Protein AF-A0A958G6R5-F1 (afdb_monomer)

pLDDT: mean 77.75, std 9.15, range [49.34, 91.44]

Nearest PDB structures (foldseek):
  8oo0-assembly1_Lh  TM=3.114E-01  e=3.379E+00  Thermochaetoides thermophila
  6j20-assembly1_A  TM=4.424E-01  e=9.903E+00  Homo sapiens

Structure (mmCIF, N/CA/C/O backbone):
data_AF-A0A958G6R5-F1
#
_entry.id   AF-A0A958G6R5-F1
#
loop_
_atom_site.group_PDB
_atom_site.id
_atom_site.type_symbol
_atom_site.label_atom_id
_atom_site.label_alt_id
_atom_site.label_comp_id
_atom_site.label_asym_id
_atom_site.label_entity_id
_atom_site.label_seq_id
_atom_site.pdbx_PDB_ins_code
_atom_site.Cartn_x
_atom_site.Cartn_y
_atom_site.Cartn_z
_atom_site.occupancy
_atom_site.B_iso_or_equiv
_atom_site.auth_seq_id
_atom_site.auth_comp_id
_atom_site.auth_asym_id
_atom_site.auth_atom_id
_atom_site.pdbx_PDB_model_num
ATOM 1 N N . MET A 1 1 ? -23.694 -2.164 2.168 1.00 57.47 1 MET A N 1
ATOM 2 C CA . MET A 1 1 ? -23.096 -1.147 1.272 1.00 57.47 1 MET A CA 1
ATOM 3 C C . MET A 1 1 ? -21.677 -0.896 1.756 1.00 57.47 1 MET A C 1
ATOM 5 O O . MET A 1 1 ? -21.525 -0.585 2.928 1.00 57.47 1 MET A O 1
ATOM 9 N N . ILE A 1 2 ? -20.658 -1.134 0.928 1.00 56.56 2 ILE A N 1
ATOM 10 C CA . ILE A 1 2 ? -19.246 -0.923 1.301 1.00 56.56 2 ILE A CA 1
ATOM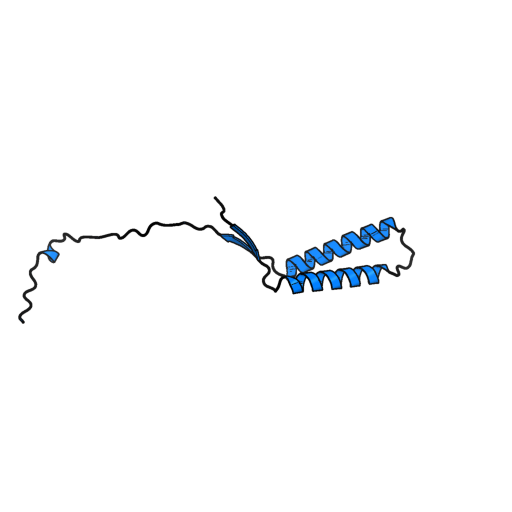 11 C C . ILE A 1 2 ? -19.061 0.573 1.587 1.00 56.56 2 ILE A C 1
ATOM 13 O O . ILE A 1 2 ? -19.384 1.386 0.727 1.00 56.56 2 ILE A O 1
ATOM 17 N N . GLN A 1 3 ? -18.626 0.929 2.798 1.00 66.94 3 GLN A N 1
ATOM 18 C CA . GLN A 1 3 ? -18.546 2.333 3.224 1.00 66.94 3 GLN A CA 1
ATOM 19 C C . GLN A 1 3 ? -17.176 2.956 2.947 1.00 66.94 3 GLN A C 1
ATOM 21 O O . GLN A 1 3 ? -17.117 4.144 2.654 1.00 66.94 3 GLN A O 1
ATOM 26 N N . GLU A 1 4 ? -16.089 2.176 2.973 1.00 70.56 4 GLU A N 1
ATOM 27 C CA . GLU A 1 4 ? -14.742 2.685 2.692 1.00 70.56 4 GLU A CA 1
ATOM 28 C C . GLU A 1 4 ? -13.888 1.655 1.940 1.00 70.56 4 GLU A C 1
ATOM 30 O O . GLU A 1 4 ? -13.830 0.479 2.314 1.00 70.56 4 GLU A O 1
ATOM 35 N N . ILE A 1 5 ? -13.210 2.120 0.885 1.00 69.94 5 ILE A N 1
ATOM 36 C CA . ILE A 1 5 ? -12.146 1.398 0.182 1.00 69.94 5 ILE A CA 1
ATOM 37 C C . ILE A 1 5 ? -10.856 2.165 0.457 1.00 69.94 5 ILE A C 1
ATOM 39 O O . ILE A 1 5 ? -10.640 3.246 -0.088 1.00 69.94 5 ILE A O 1
ATOM 43 N N . LEU A 1 6 ? -10.008 1.618 1.326 1.00 74.00 6 LEU A N 1
ATOM 44 C CA . LEU A 1 6 ? -8.724 2.218 1.674 1.00 74.00 6 LEU A CA 1
ATOM 45 C C . LEU A 1 6 ? -7.598 1.323 1.172 1.00 74.00 6 LEU A C 1
ATOM 47 O O . LEU A 1 6 ? -7.464 0.169 1.586 1.00 74.00 6 LEU A O 1
ATOM 51 N N . LEU A 1 7 ? -6.770 1.884 0.294 1.00 65.94 7 LEU A N 1
ATOM 52 C CA . LEU A 1 7 ? -5.542 1.257 -0.171 1.00 65.94 7 LEU A CA 1
ATOM 53 C C . LEU A 1 7 ? -4.406 1.789 0.704 1.00 65.94 7 LEU A 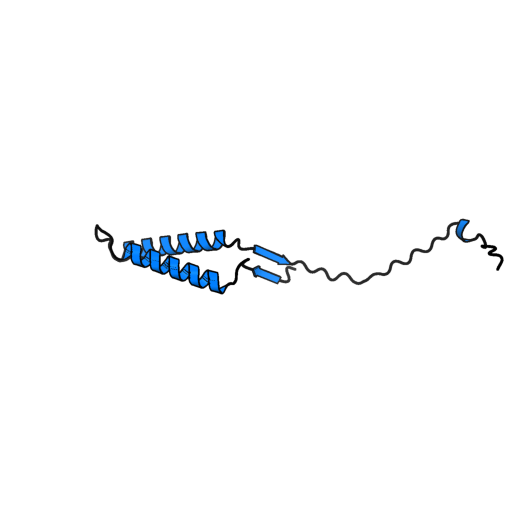C 1
ATOM 55 O O . LEU A 1 7 ? -4.021 2.954 0.594 1.00 65.94 7 LEU A O 1
ATOM 59 N N . LYS A 1 8 ? -3.933 0.965 1.644 1.00 68.88 8 LYS A N 1
ATOM 60 C CA . LYS A 1 8 ? -2.882 1.347 2.595 1.00 68.88 8 LYS A CA 1
ATOM 61 C C . LYS A 1 8 ? -1.625 0.544 2.279 1.00 68.88 8 LYS A C 1
ATOM 63 O O . LYS A 1 8 ? -1.657 -0.682 2.312 1.00 68.88 8 LYS A O 1
ATOM 68 N N . LEU A 1 9 ? -0.532 1.238 1.978 1.00 65.38 9 LEU A N 1
ATOM 69 C CA . LEU A 1 9 ? 0.788 0.621 1.903 1.00 65.38 9 LEU A CA 1
ATOM 70 C C . LEU A 1 9 ? 1.323 0.434 3.326 1.00 65.38 9 LEU A C 1
ATOM 72 O O . LEU A 1 9 ? 1.155 1.313 4.174 1.00 65.38 9 LEU A O 1
ATOM 76 N N . SER A 1 10 ? 1.968 -0.701 3.590 1.00 67.94 10 SER A N 1
ATOM 77 C CA . SER A 1 10 ? 2.577 -0.991 4.897 1.00 67.94 10 SER A CA 1
ATOM 78 C C . SER A 1 10 ? 3.734 -0.037 5.238 1.00 67.94 10 SER A C 1
ATOM 80 O O . SER A 1 10 ? 4.094 0.115 6.402 1.00 67.94 10 SER A O 1
ATOM 82 N N . TRP A 1 11 ? 4.286 0.638 4.227 1.00 68.12 11 TRP A N 1
ATOM 83 C CA . TRP A 1 11 ? 5.400 1.581 4.320 1.00 68.12 11 TRP A CA 1
ATOM 84 C C . TRP A 1 11 ? 4.948 3.025 4.050 1.00 68.12 11 TRP A C 1
ATOM 86 O O . TRP A 1 11 ? 3.932 3.233 3.384 1.00 68.12 11 TRP A O 1
ATOM 96 N N . PRO A 1 12 ? 5.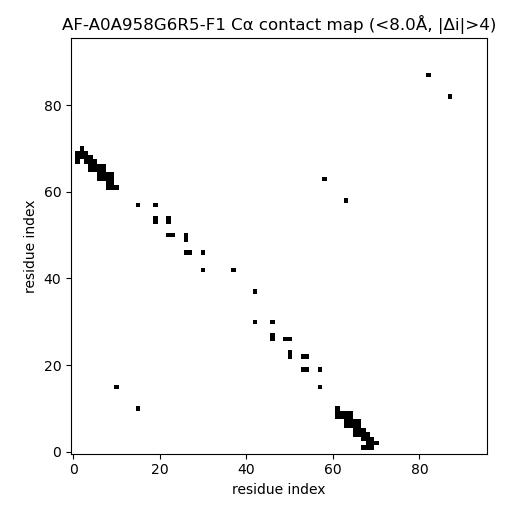708 4.045 4.499 1.00 79.50 12 PRO A N 1
ATOM 97 C CA . PRO A 1 12 ? 5.414 5.437 4.178 1.00 79.50 12 PRO A CA 1
ATOM 98 C C . PRO A 1 12 ? 5.327 5.678 2.665 1.00 79.50 12 PRO A C 1
ATOM 100 O O . PRO A 1 12 ? 6.249 5.359 1.918 1.00 79.50 12 PRO A O 1
ATOM 103 N N . ASN A 1 13 ? 4.239 6.302 2.214 1.00 73.25 13 ASN A N 1
ATOM 104 C CA . ASN A 1 13 ? 3.904 6.452 0.792 1.00 73.25 13 ASN A CA 1
ATOM 105 C C . ASN A 1 13 ? 5.007 7.166 -0.023 1.00 73.25 13 ASN A C 1
ATOM 107 O O . ASN A 1 13 ? 5.157 6.926 -1.217 1.00 73.25 13 ASN A O 1
ATOM 111 N N . TRP A 1 14 ? 5.800 8.032 0.618 1.00 79.56 14 TRP A N 1
ATOM 112 C CA . TRP A 1 14 ? 6.902 8.760 -0.017 1.00 79.56 14 TRP A CA 1
ATOM 113 C C . TRP A 1 14 ? 8.101 7.861 -0.362 1.00 79.56 14 TRP A C 1
ATOM 115 O O . TRP A 1 14 ? 8.763 8.102 -1.370 1.00 79.56 14 TRP A O 1
ATOM 125 N N . LEU A 1 15 ? 8.350 6.800 0.417 1.00 80.19 15 LEU A N 1
ATOM 126 C CA . LEU A 1 15 ? 9.407 5.821 0.129 1.00 80.19 15 LEU A CA 1
ATOM 127 C C . LEU A 1 15 ? 9.113 5.059 -1.164 1.00 80.19 15 LEU A C 1
ATOM 129 O O . LEU A 1 15 ? 10.030 4.818 -1.947 1.00 80.19 15 LEU A O 1
ATOM 133 N N . PHE A 1 16 ? 7.839 4.748 -1.428 1.00 74.94 16 PHE A N 1
ATOM 134 C CA . PHE A 1 16 ? 7.427 4.141 -2.693 1.00 74.94 16 PHE A CA 1
ATOM 135 C C . PHE A 1 16 ? 7.732 5.056 -3.880 1.00 74.94 16 PHE A C 1
ATOM 137 O O . PHE A 1 16 ? 8.359 4.616 -4.842 1.00 74.94 16 PHE A O 1
ATOM 144 N N . SER A 1 17 ? 7.361 6.337 -3.792 1.00 78.25 17 SER A N 1
ATOM 145 C CA . SER A 1 17 ? 7.634 7.308 -4.855 1.00 78.25 17 SER A CA 1
ATOM 146 C C . SER A 1 17 ? 9.129 7.434 -5.148 1.00 78.25 17 SER A C 1
ATOM 148 O O . SER A 1 17 ? 9.514 7.426 -6.314 1.00 78.25 17 SER A O 1
ATOM 150 N N . ILE A 1 18 ? 9.981 7.490 -4.114 1.00 85.25 18 ILE A N 1
ATOM 151 C CA . ILE A 1 18 ? 11.444 7.547 -4.278 1.00 85.25 18 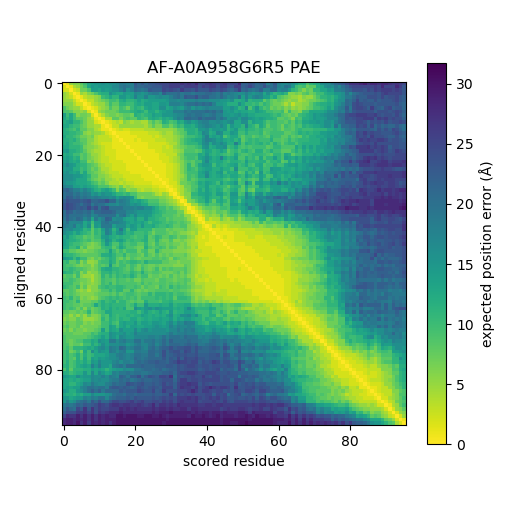ILE A CA 1
ATOM 152 C C . ILE A 1 18 ? 11.974 6.266 -4.929 1.00 85.25 18 ILE A C 1
ATOM 154 O O . ILE A 1 18 ? 12.766 6.342 -5.868 1.00 85.25 18 ILE A O 1
ATOM 158 N N . ALA A 1 19 ? 11.524 5.096 -4.470 1.00 81.00 19 ALA A N 1
ATOM 159 C CA . ALA A 1 19 ? 11.951 3.819 -5.029 1.00 81.00 19 ALA A CA 1
ATOM 160 C C . ALA A 1 19 ? 11.599 3.707 -6.520 1.00 81.00 19 ALA A C 1
ATOM 162 O O . ALA A 1 19 ? 12.469 3.388 -7.334 1.00 81.00 19 ALA A O 1
ATOM 163 N N . VAL A 1 20 ? 10.361 4.052 -6.895 1.00 80.31 20 VAL A N 1
ATOM 164 C CA . VAL A 1 20 ? 9.905 4.085 -8.296 1.00 80.31 20 VAL A CA 1
ATOM 165 C C . VAL A 1 20 ? 10.765 5.030 -9.138 1.00 80.31 20 VAL A C 1
ATOM 167 O O . VAL A 1 20 ? 11.158 4.671 -10.249 1.00 80.31 20 VAL A O 1
ATOM 170 N N . LEU A 1 21 ? 11.113 6.205 -8.607 1.00 84.75 21 LEU A N 1
ATOM 171 C CA . LEU A 1 21 ? 11.942 7.192 -9.304 1.00 84.75 21 LEU A CA 1
ATOM 172 C C . LEU A 1 21 ? 13.368 6.675 -9.550 1.00 84.75 21 LEU A C 1
ATOM 174 O O . LEU A 1 21 ? 13.900 6.832 -10.650 1.00 84.75 21 LEU A O 1
ATOM 178 N N . ILE A 1 22 ? 13.961 5.993 -8.564 1.00 83.69 22 ILE A N 1
ATOM 179 C CA . ILE A 1 22 ? 15.284 5.362 -8.683 1.00 83.69 22 ILE A CA 1
ATOM 180 C C . ILE A 1 22 ? 15.263 4.241 -9.730 1.00 83.69 22 ILE A C 1
ATOM 182 O O . ILE A 1 22 ? 16.143 4.186 -10.588 1.00 83.69 22 ILE A O 1
ATOM 186 N N . LEU A 1 23 ? 14.248 3.373 -9.721 1.00 80.38 23 LEU A N 1
ATOM 187 C CA . LEU A 1 23 ? 14.113 2.294 -10.711 1.00 80.38 23 LEU A CA 1
ATOM 188 C C . LEU A 1 23 ? 13.914 2.826 -12.127 1.00 80.38 23 LEU A C 1
ATOM 190 O O . LEU A 1 23 ? 14.509 2.298 -13.066 1.00 80.38 23 LEU A O 1
ATOM 194 N N . ALA A 1 24 ? 13.105 3.875 -12.285 1.00 77.00 24 ALA A N 1
ATOM 195 C CA . ALA A 1 24 ? 12.909 4.537 -13.568 1.00 77.00 24 ALA A CA 1
ATOM 196 C C . ALA A 1 24 ? 14.221 5.153 -14.078 1.00 77.00 24 ALA A C 1
ATOM 198 O O . ALA A 1 24 ? 14.553 4.993 -15.254 1.00 77.00 24 ALA A O 1
ATOM 199 N N . ALA A 1 25 ? 15.005 5.783 -13.195 1.00 81.06 25 ALA A N 1
ATOM 200 C CA . ALA A 1 25 ? 16.324 6.312 -13.528 1.00 81.06 25 ALA A CA 1
ATOM 201 C C . ALA A 1 25 ? 17.306 5.197 -13.932 1.00 81.06 25 ALA A C 1
ATOM 203 O O . ALA A 1 25 ? 17.969 5.314 -14.961 1.00 81.06 25 ALA A O 1
ATOM 204 N N . ILE A 1 26 ? 17.352 4.081 -13.195 1.00 78.00 26 ILE A N 1
ATOM 205 C CA . ILE A 1 26 ? 18.184 2.913 -13.534 1.00 78.00 26 ILE A CA 1
ATOM 206 C C . ILE A 1 26 ? 17.764 2.323 -14.885 1.00 78.00 26 ILE A C 1
ATOM 208 O O . ILE A 1 26 ? 18.617 2.052 -15.731 1.00 78.00 26 ILE A O 1
ATOM 212 N N . ALA A 1 27 ? 16.462 2.162 -15.129 1.00 71.38 27 ALA A N 1
ATOM 213 C CA . ALA A 1 27 ? 15.947 1.679 -16.407 1.00 71.38 27 ALA A CA 1
ATOM 214 C C . ALA A 1 27 ? 16.310 2.630 -17.559 1.00 71.38 27 ALA A C 1
ATOM 216 O O . ALA A 1 27 ? 16.720 2.174 -18.627 1.00 71.38 27 ALA A O 1
ATOM 217 N N . TYR A 1 28 ? 16.211 3.943 -17.339 1.00 74.62 28 TYR A N 1
ATOM 218 C CA . TYR A 1 28 ? 16.590 4.955 -18.323 1.00 74.62 28 TYR A CA 1
ATOM 219 C C . TYR A 1 28 ? 18.087 4.885 -18.651 1.00 74.62 28 TYR A C 1
ATOM 221 O O . TYR A 1 28 ? 18.455 4.843 -19.826 1.00 74.62 28 TYR A O 1
ATOM 229 N N . LEU A 1 29 ? 18.940 4.789 -17.625 1.00 77.50 29 LEU A N 1
ATOM 230 C CA . LEU A 1 29 ? 20.390 4.636 -17.773 1.00 77.50 29 LEU A CA 1
ATOM 231 C C . LEU A 1 29 ? 20.759 3.344 -18.512 1.00 77.50 29 LEU A C 1
ATOM 233 O O . LEU A 1 29 ? 21.614 3.369 -19.396 1.00 77.50 29 LEU A O 1
ATOM 237 N N . TYR A 1 30 ? 20.069 2.239 -18.227 1.00 69.62 30 TYR A N 1
ATOM 238 C CA . TYR A 1 30 ? 20.303 0.952 -18.887 1.00 69.62 30 TYR A CA 1
ATOM 239 C C . TYR A 1 30 ? 20.009 1.002 -20.393 1.00 69.62 30 TYR A C 1
ATOM 241 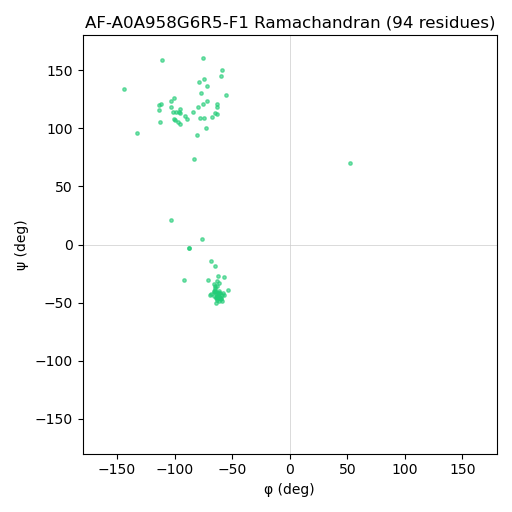O O . TYR A 1 30 ? 20.712 0.396 -21.197 1.00 69.62 30 TYR A O 1
ATOM 249 N N . TYR A 1 31 ? 18.999 1.774 -20.800 1.00 65.31 31 TYR A N 1
ATOM 250 C CA . TYR A 1 31 ? 18.707 2.006 -22.214 1.00 65.31 31 TYR A CA 1
ATOM 251 C C . TYR A 1 31 ? 19.482 3.185 -22.810 1.00 65.31 31 TYR A C 1
ATOM 253 O O . TYR A 1 31 ? 19.356 3.423 -24.012 1.00 65.31 31 TYR A O 1
ATOM 261 N N . PHE A 1 32 ? 20.276 3.926 -22.024 1.00 64.31 32 PHE A N 1
ATOM 262 C CA . PHE A 1 32 ? 20.992 5.113 -22.495 1.00 64.31 32 PHE A CA 1
ATOM 263 C C . PHE A 1 32 ? 22.062 4.782 -23.542 1.00 64.31 32 PHE A C 1
ATOM 265 O O . PHE A 1 32 ? 22.227 5.537 -24.502 1.00 64.31 32 PHE A O 1
ATOM 272 N N . ARG A 1 33 ? 22.713 3.617 -23.428 1.00 59.88 33 ARG A N 1
ATOM 273 C CA . ARG A 1 33 ? 23.618 3.078 -24.453 1.00 59.88 33 ARG A CA 1
ATOM 274 C C . ARG A 1 33 ? 23.320 1.607 -24.725 1.00 59.88 33 ARG A C 1
ATOM 276 O O . ARG A 1 33 ? 23.802 0.727 -24.027 1.00 59.88 33 ARG A O 1
ATOM 283 N N . THR A 1 34 ? 22.528 1.356 -25.762 1.00 60.25 34 THR A N 1
ATOM 284 C CA . THR A 1 34 ? 22.287 0.010 -26.297 1.00 60.25 34 THR A CA 1
ATOM 285 C C . THR A 1 34 ? 23.143 -0.204 -27.547 1.00 60.25 34 THR A C 1
ATOM 287 O O . THR A 1 34 ? 23.128 0.614 -28.465 1.00 60.25 34 THR A O 1
ATOM 290 N N . LEU A 1 35 ? 23.928 -1.283 -27.554 1.00 55.41 35 LEU A N 1
ATOM 291 C CA . LEU A 1 35 ? 24.701 -1.779 -28.695 1.00 55.41 35 LEU A CA 1
ATOM 292 C C . LEU A 1 35 ? 24.086 -3.130 -29.084 1.00 55.41 35 LEU A C 1
ATOM 294 O O . LEU A 1 35 ? 24.136 -4.037 -28.252 1.00 55.41 35 LEU A O 1
ATOM 298 N N . PRO A 1 36 ? 23.499 -3.310 -30.282 1.00 66.38 36 PRO A N 1
ATOM 299 C CA . PRO A 1 36 ? 23.355 -2.386 -31.418 1.00 66.38 36 PRO A CA 1
ATOM 300 C C . PRO A 1 36 ? 22.287 -1.285 -31.214 1.00 66.38 36 PRO A C 1
ATOM 302 O O . PRO A 1 36 ? 21.398 -1.439 -30.371 1.00 66.38 36 PRO A O 1
ATOM 305 N N . PRO A 1 37 ? 22.341 -0.177 -31.984 1.00 67.81 37 PRO A N 1
ATOM 306 C CA . PRO A 1 37 ? 21.408 0.938 -31.845 1.0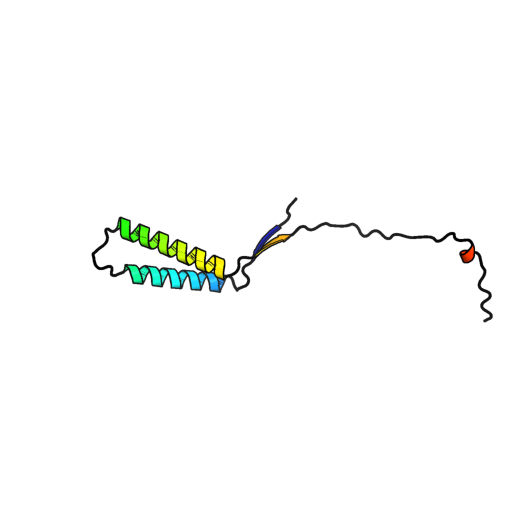0 67.81 37 PRO A CA 1
ATOM 307 C C . PRO A 1 37 ? 19.976 0.510 -32.191 1.00 67.81 37 PRO A C 1
ATOM 309 O O . PRO A 1 37 ? 19.643 0.200 -33.334 1.00 67.81 37 PRO A O 1
ATOM 312 N N . LEU A 1 38 ? 19.110 0.501 -31.180 1.00 72.25 38 LEU A N 1
ATOM 313 C CA . LEU A 1 38 ? 17.677 0.270 -31.338 1.00 72.25 38 LEU A CA 1
ATOM 314 C C . LEU A 1 38 ? 17.002 1.512 -31.934 1.00 72.25 38 LEU A C 1
ATOM 316 O O . LEU A 1 38 ? 17.323 2.642 -31.563 1.00 72.25 38 LEU A O 1
ATOM 320 N N . SER A 1 39 ? 16.013 1.308 -32.809 1.00 81.12 39 SER A N 1
ATOM 321 C CA . SER A 1 39 ? 15.178 2.407 -33.302 1.00 81.12 39 SER A CA 1
ATOM 322 C C . SER A 1 39 ? 14.450 3.098 -32.141 1.00 81.12 39 SER A C 1
ATOM 324 O O . SER A 1 39 ? 14.045 2.447 -31.173 1.00 81.12 39 SER A O 1
ATOM 326 N N . ALA A 1 40 ? 14.263 4.420 -32.235 1.00 76.75 40 ALA A N 1
ATOM 327 C CA . ALA A 1 40 ? 13.714 5.237 -31.147 1.00 76.75 40 ALA A CA 1
ATOM 328 C C . ALA A 1 40 ? 12.369 4.706 -30.607 1.00 76.75 40 ALA A C 1
ATOM 330 O O . ALA A 1 40 ? 12.171 4.653 -29.394 1.00 76.75 40 ALA A O 1
ATOM 331 N N . GLY A 1 41 ? 11.486 4.219 -31.489 1.00 82.38 41 GLY A N 1
ATOM 332 C CA . GLY A 1 41 ? 10.203 3.624 -31.097 1.00 82.38 41 GLY A CA 1
ATOM 333 C C . GLY A 1 41 ? 10.344 2.318 -30.308 1.00 82.38 41 GLY A C 1
ATOM 334 O O . GLY A 1 41 ? 9.713 2.154 -29.265 1.00 82.38 41 GLY A O 1
ATOM 335 N N . ARG A 1 42 ? 11.224 1.403 -30.746 1.00 82.56 42 ARG A N 1
ATOM 336 C CA . ARG A 1 42 ? 11.488 0.141 -30.026 1.00 82.56 42 ARG A CA 1
ATOM 337 C C . ARG A 1 42 ? 12.130 0.405 -28.669 1.00 82.56 42 ARG A C 1
ATOM 339 O O . ARG A 1 42 ? 11.768 -0.238 -27.689 1.00 82.56 42 ARG A O 1
ATOM 346 N N . ARG A 1 43 ? 13.040 1.378 -28.599 1.00 80.88 43 ARG A N 1
ATOM 347 C CA . ARG A 1 43 ? 13.675 1.810 -27.349 1.00 80.88 43 ARG A CA 1
ATOM 348 C C . ARG A 1 43 ? 12.653 2.376 -26.359 1.00 80.88 43 ARG A C 1
ATOM 350 O O . ARG A 1 43 ? 12.692 2.001 -25.192 1.00 80.88 43 ARG A O 1
ATOM 357 N N . GLY A 1 44 ? 11.720 3.213 -26.821 1.00 81.94 44 GLY A N 1
ATOM 358 C CA . GLY A 1 44 ? 10.637 3.750 -25.990 1.00 81.94 44 GLY A CA 1
ATOM 359 C C . GLY A 1 44 ? 9.696 2.665 -25.461 1.00 81.94 44 GLY A C 1
ATOM 360 O O . GLY A 1 44 ? 9.408 2.635 -24.267 1.00 81.94 44 GLY A O 1
ATOM 361 N N . LEU A 1 45 ? 9.284 1.725 -26.319 1.00 87.25 45 LEU A N 1
ATOM 362 C CA . LEU A 1 45 ? 8.426 0.604 -25.923 1.00 87.25 45 LEU A CA 1
ATOM 363 C C . LEU 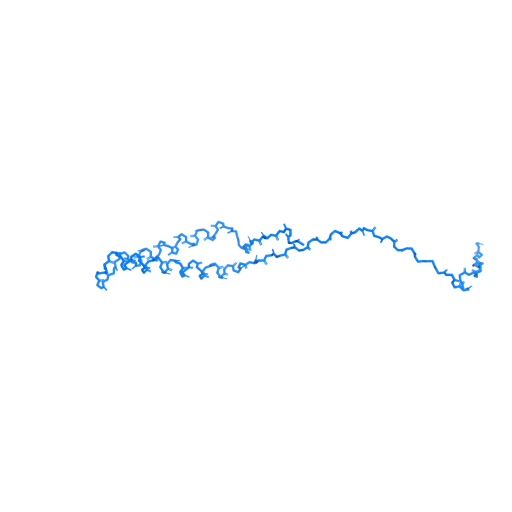A 1 45 ? 9.114 -0.305 -24.894 1.00 87.25 45 LEU A C 1
ATOM 365 O O . LEU A 1 45 ? 8.525 -0.622 -23.864 1.00 87.25 45 LEU A O 1
ATOM 369 N N . LEU A 1 46 ? 10.371 -0.686 -25.135 1.00 84.38 46 LEU A N 1
ATOM 370 C CA . LEU A 1 46 ? 11.144 -1.525 -24.213 1.00 84.38 46 LEU A CA 1
ATOM 371 C C . LEU A 1 46 ? 11.417 -0.828 -22.873 1.00 84.38 46 LEU A C 1
ATOM 373 O O . LEU A 1 46 ? 11.410 -1.483 -21.828 1.00 84.38 46 LEU A O 1
ATOM 377 N N . PHE A 1 47 ? 11.631 0.490 -22.890 1.00 82.50 47 PHE A N 1
ATOM 378 C CA . PHE A 1 47 ? 11.720 1.295 -21.676 1.00 82.50 47 PHE A CA 1
ATOM 379 C C . PHE A 1 47 ? 10.392 1.293 -20.909 1.00 82.50 47 PHE A C 1
ATOM 381 O O . PHE A 1 47 ? 10.397 0.973 -19.723 1.00 82.50 47 PHE A O 1
ATOM 388 N N . LEU A 1 48 ? 9.265 1.572 -21.576 1.00 84.81 48 LEU A N 1
ATOM 389 C CA . LEU A 1 48 ? 7.934 1.588 -20.957 1.00 84.81 48 LEU A CA 1
ATOM 390 C C . LEU A 1 48 ? 7.575 0.242 -20.327 1.00 84.81 48 LEU A C 1
ATOM 392 O O . LEU A 1 48 ? 7.188 0.200 -19.162 1.00 84.81 48 LEU A O 1
ATOM 396 N N . VAL A 1 49 ? 7.751 -0.859 -21.063 1.00 88.56 49 VAL A N 1
ATOM 397 C CA . VAL A 1 49 ? 7.474 -2.213 -20.555 1.00 88.56 49 VAL A CA 1
ATOM 398 C C . VAL A 1 49 ? 8.340 -2.522 -19.338 1.00 88.56 49 VAL A C 1
ATOM 400 O O . VAL A 1 49 ? 7.845 -3.072 -18.354 1.00 88.56 49 VAL A O 1
ATOM 403 N N . ARG A 1 50 ? 9.623 -2.144 -19.364 1.00 84.81 50 ARG A N 1
ATOM 404 C CA . ARG A 1 50 ? 10.533 -2.387 -18.241 1.00 84.81 50 ARG A CA 1
ATOM 405 C C . ARG A 1 50 ? 10.187 -1.529 -17.029 1.00 84.81 50 ARG A C 1
ATOM 407 O O . ARG A 1 50 ? 10.162 -2.054 -15.921 1.00 84.81 50 ARG A O 1
ATOM 414 N N . ALA A 1 51 ? 9.885 -0.251 -17.235 1.00 81.19 51 ALA A N 1
ATOM 415 C CA . ALA A 1 51 ? 9.453 0.654 -16.178 1.00 81.19 51 ALA A CA 1
ATOM 416 C C . ALA A 1 51 ? 8.149 0.166 -15.528 1.00 81.19 51 ALA A C 1
ATOM 418 O O . ALA A 1 51 ? 8.083 0.077 -14.305 1.00 81.19 51 ALA A O 1
ATOM 419 N N . LEU A 1 52 ? 7.154 -0.237 -16.329 1.00 87.62 52 LEU A N 1
ATOM 420 C CA . LEU A 1 52 ? 5.901 -0.818 -15.837 1.00 87.62 52 LEU A CA 1
ATOM 421 C C . LEU A 1 52 ? 6.137 -2.117 -15.068 1.00 87.62 52 LEU A C 1
ATOM 423 O O . LEU A 1 52 ? 5.593 -2.292 -13.984 1.00 87.62 52 LEU A O 1
ATOM 427 N N . SER A 1 53 ? 6.980 -3.006 -15.594 1.00 88.62 53 SER A N 1
ATOM 428 C CA . SER A 1 53 ? 7.295 -4.280 -14.939 1.00 88.62 53 SER A CA 1
ATOM 429 C C . SER A 1 53 ? 7.960 -4.061 -13.578 1.00 88.62 53 SER A C 1
ATOM 431 O O . SER A 1 53 ? 7.562 -4.680 -12.596 1.00 88.62 53 SER A O 1
ATOM 433 N N . LEU A 1 54 ? 8.933 -3.146 -13.496 1.00 84.31 54 LEU A N 1
ATOM 434 C CA . LEU A 1 54 ? 9.590 -2.784 -12.238 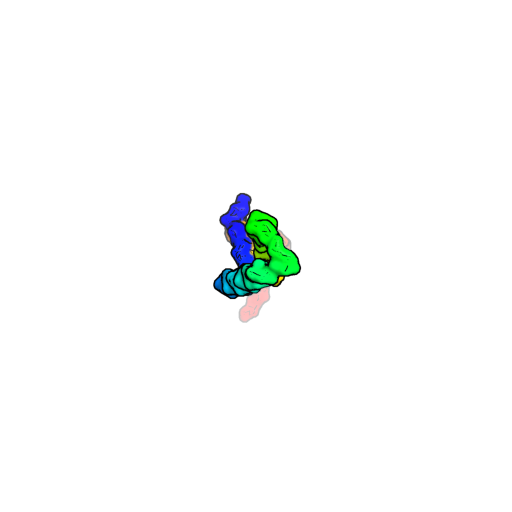1.00 84.31 54 LEU A CA 1
ATOM 435 C C . LEU A 1 54 ? 8.626 -2.098 -11.263 1.00 84.31 54 LEU A C 1
ATOM 437 O O . LEU A 1 54 ? 8.661 -2.405 -10.075 1.00 84.31 54 LEU A O 1
ATOM 441 N N . ALA A 1 55 ? 7.748 -1.217 -11.751 1.00 81.19 55 ALA A N 1
ATOM 442 C CA . ALA A 1 55 ? 6.732 -0.562 -10.932 1.00 81.19 55 ALA A CA 1
ATOM 443 C C . ALA A 1 55 ? 5.738 -1.573 -10.340 1.00 81.19 55 ALA A C 1
ATOM 445 O O . ALA A 1 55 ? 5.454 -1.509 -9.147 1.00 81.19 55 ALA A O 1
ATOM 446 N N . ILE A 1 56 ? 5.262 -2.533 -11.140 1.00 85.88 56 ILE A N 1
ATOM 447 C CA . ILE A 1 56 ? 4.380 -3.618 -10.682 1.00 85.88 56 ILE A CA 1
ATOM 448 C C . ILE A 1 56 ? 5.102 -4.504 -9.664 1.00 85.88 56 ILE A C 1
ATOM 450 O O . ILE A 1 56 ? 4.531 -4.827 -8.625 1.00 85.88 56 ILE A O 1
ATOM 454 N N . LEU A 1 57 ? 6.361 -4.868 -9.927 1.00 85.81 57 LEU A N 1
ATOM 455 C CA . LEU A 1 57 ? 7.158 -5.683 -9.011 1.00 85.81 57 LEU A CA 1
ATOM 456 C C . LEU A 1 57 ? 7.324 -4.987 -7.652 1.00 85.81 57 LEU A C 1
ATOM 458 O O . LEU A 1 57 ? 7.099 -5.601 -6.613 1.00 85.81 57 LEU A O 1
ATOM 462 N N . PHE A 1 58 ? 7.661 -3.695 -7.654 1.00 80.06 58 PHE A N 1
ATOM 463 C CA . PHE A 1 58 ? 7.777 -2.909 -6.425 1.00 80.06 58 PHE A CA 1
ATOM 464 C C . PHE A 1 58 ? 6.441 -2.729 -5.714 1.00 80.06 58 PHE A C 1
ATOM 466 O O . PHE A 1 58 ? 6.383 -2.839 -4.493 1.00 80.06 58 PHE A O 1
ATOM 473 N N . PHE A 1 59 ? 5.370 -2.483 -6.468 1.00 81.31 59 PHE A N 1
ATOM 474 C CA . PHE A 1 59 ? 4.022 -2.406 -5.919 1.00 81.31 59 PHE A CA 1
ATOM 475 C C . PHE A 1 59 ? 3.644 -3.701 -5.191 1.00 81.31 59 PHE A C 1
ATOM 477 O O . PHE A 1 59 ? 3.137 -3.627 -4.080 1.00 81.31 59 PHE A O 1
ATOM 484 N N . LEU A 1 60 ? 3.952 -4.868 -5.770 1.00 84.62 60 LEU A N 1
ATOM 485 C CA . LEU A 1 60 ? 3.706 -6.177 -5.156 1.00 84.62 60 LEU A CA 1
ATOM 486 C C . LEU A 1 60 ? 4.588 -6.433 -3.924 1.00 84.62 60 LEU A C 1
ATOM 488 O O . LEU A 1 60 ? 4.083 -6.924 -2.919 1.00 84.62 60 LEU A O 1
ATOM 492 N N . ILE A 1 61 ? 5.878 -6.078 -3.977 1.00 82.06 61 ILE A N 1
ATOM 493 C CA . ILE A 1 61 ? 6.814 -6.223 -2.844 1.00 82.06 61 ILE A CA 1
ATOM 494 C C . ILE A 1 61 ? 6.375 -5.388 -1.637 1.00 82.06 61 ILE A C 1
ATOM 496 O O . ILE A 1 61 ? 6.579 -5.799 -0.499 1.00 82.06 61 ILE A O 1
ATOM 500 N N . LEU A 1 62 ? 5.760 -4.227 -1.868 1.00 78.19 62 LEU A N 1
ATOM 501 C CA . LEU A 1 62 ? 5.270 -3.363 -0.792 1.00 78.19 62 LEU A CA 1
ATOM 502 C C . LEU A 1 62 ? 3.976 -3.850 -0.143 1.00 78.19 62 LEU A C 1
ATOM 504 O O . LEU A 1 62 ? 3.448 -3.155 0.728 1.00 78.19 62 LEU A O 1
ATOM 508 N N . GLU A 1 63 ? 3.511 -5.032 -0.547 1.00 77.44 63 GLU A N 1
ATOM 509 C CA . GLU A 1 63 ? 2.397 -5.751 0.053 1.00 77.44 63 GLU A CA 1
ATOM 510 C C . GLU A 1 63 ? 1.157 -4.848 0.151 1.00 77.44 63 GLU A C 1
ATOM 512 O O . GLU A 1 63 ? 0.789 -4.377 1.231 1.00 77.44 63 GLU A O 1
ATOM 517 N N . PRO A 1 64 ? 0.528 -4.522 -0.992 1.00 77.88 64 PRO A N 1
ATOM 518 C CA . PRO A 1 64 ? -0.577 -3.584 -1.014 1.00 77.88 64 PRO A CA 1
ATOM 519 C C . PRO A 1 64 ? -1.762 -4.220 -0.287 1.00 77.88 64 PRO A C 1
ATOM 521 O O . PRO A 1 64 ? -2.378 -5.168 -0.775 1.00 77.88 64 PRO A O 1
ATOM 524 N N . VAL A 1 65 ? -2.096 -3.695 0.893 1.00 75.19 65 VAL A N 1
ATOM 525 C CA . VAL A 1 65 ? -3.204 -4.225 1.688 1.00 75.19 65 VAL A CA 1
ATOM 526 C C . VAL A 1 65 ? -4.487 -3.513 1.281 1.00 75.19 65 VAL A C 1
ATOM 528 O O . VAL A 1 65 ? -4.714 -2.346 1.620 1.00 75.19 65 VAL A O 1
ATOM 531 N N . LEU A 1 66 ? -5.355 -4.236 0.571 1.00 78.25 66 LEU A N 1
ATOM 532 C CA . LEU A 1 66 ? -6.718 -3.793 0.303 1.00 78.25 66 LEU A CA 1
ATOM 533 C C . LEU A 1 66 ? -7.576 -4.033 1.550 1.00 78.25 66 LEU A C 1
ATOM 535 O O . LEU A 1 66 ? -7.881 -5.176 1.891 1.00 78.25 66 LEU A O 1
ATOM 539 N N . ARG A 1 67 ? -7.973 -2.959 2.241 1.00 71.81 67 ARG A N 1
ATOM 540 C CA . ARG A 1 67 ? -8.864 -3.058 3.406 1.00 71.81 67 ARG A CA 1
ATOM 541 C C . ARG A 1 67 ? -10.300 -2.753 2.998 1.00 71.81 67 ARG A C 1
ATOM 543 O O . ARG A 1 67 ? -10.622 -1.621 2.646 1.00 71.81 67 ARG A O 1
ATOM 550 N N . LEU A 1 68 ? -11.153 -3.769 3.094 1.00 77.31 68 LEU A N 1
ATOM 551 C CA . LEU A 1 68 ? -12.605 -3.653 2.966 1.00 77.31 68 LEU A CA 1
ATOM 552 C C . LEU A 1 68 ? -13.200 -3.563 4.373 1.00 77.31 68 LEU A C 1
ATOM 554 O O . LEU A 1 68 ? -13.231 -4.553 5.103 1.00 77.31 68 LEU A O 1
ATOM 558 N N . LEU A 1 69 ? -13.628 -2.367 4.775 1.00 77.88 69 LEU A N 1
ATOM 559 C CA . LEU A 1 69 ? -14.226 -2.145 6.091 1.00 77.88 69 LEU A CA 1
ATOM 560 C C . LEU A 1 69 ? -15.752 -2.226 5.987 1.00 77.88 69 LEU A C 1
ATOM 562 O O . LEU A 1 69 ? -16.390 -1.400 5.332 1.00 77.88 69 LEU A O 1
ATOM 566 N N . TYR A 1 70 ? -16.336 -3.217 6.663 1.00 78.50 70 TYR A N 1
ATOM 567 C CA . TYR A 1 70 ? -17.775 -3.295 6.888 1.00 78.50 70 TYR A CA 1
ATOM 568 C C . TYR A 1 70 ? -18.076 -2.812 8.304 1.00 78.50 70 TYR A C 1
ATOM 570 O O . TYR A 1 70 ? -17.744 -3.481 9.281 1.00 78.50 70 TYR A O 1
ATOM 578 N N . ARG A 1 71 ? -18.665 -1.621 8.421 1.00 77.94 71 ARG A N 1
ATOM 579 C CA . ARG A 1 71 ? -19.052 -1.054 9.711 1.00 77.94 71 ARG A CA 1
ATOM 580 C C . ARG A 1 71 ? -20.545 -1.295 9.913 1.00 77.94 71 ARG A C 1
ATOM 582 O O . ARG A 1 71 ? -21.373 -0.682 9.244 1.00 77.94 71 ARG A O 1
ATOM 589 N N . GLN A 1 72 ? -20.880 -2.213 10.813 1.00 80.56 72 GLN A N 1
ATOM 590 C CA . GLN A 1 72 ? -22.254 -2.436 11.248 1.00 80.56 72 GLN A CA 1
ATOM 591 C C . GLN A 1 72 ? -22.479 -1.646 12.535 1.00 80.56 72 GLN A C 1
ATOM 593 O O . GLN A 1 72 ? -21.851 -1.919 13.555 1.00 80.56 72 GLN A O 1
ATOM 598 N N . ASN A 1 73 ? -23.341 -0.632 12.478 1.00 78.69 73 ASN A N 1
ATOM 599 C CA . ASN A 1 73 ? -23.802 0.054 13.680 1.00 78.69 73 ASN A CA 1
ATOM 600 C C . ASN A 1 73 ? -24.916 -0.783 14.316 1.00 78.69 73 ASN A C 1
ATOM 602 O O . ASN A 1 73 ? -26.081 -0.657 13.942 1.00 78.69 73 ASN A O 1
ATOM 606 N N . GLU A 1 74 ? -24.546 -1.637 15.266 1.00 81.56 74 GLU A N 1
ATOM 607 C CA . GLU A 1 74 ? -25.490 -2.319 16.152 1.00 81.56 74 GLU A CA 1
ATOM 608 C C . GLU A 1 74 ? -25.967 -1.339 17.233 1.00 81.56 74 GLU A C 1
ATOM 610 O O . GLU A 1 74 ? -25.164 -0.652 17.872 1.00 81.56 74 GLU A O 1
ATOM 615 N N . LYS A 1 75 ? -27.285 -1.243 17.441 1.00 85.75 75 LYS A N 1
ATOM 616 C CA . LYS A 1 75 ? -27.828 -0.457 18.556 1.00 85.75 75 LYS A CA 1
ATOM 617 C C . LYS A 1 75 ? -27.536 -1.203 19.864 1.00 85.75 75 LYS A C 1
ATOM 619 O O . LYS A 1 75 ? -27.772 -2.408 19.913 1.00 85.75 75 LYS A O 1
ATOM 624 N N . PRO A 1 76 ? -27.083 -0.526 20.935 1.00 83.19 76 PRO A N 1
ATOM 625 C CA . PRO A 1 76 ? -26.896 -1.182 22.222 1.00 83.19 76 PRO A CA 1
ATOM 626 C C . PRO A 1 76 ? -28.255 -1.676 22.736 1.00 83.19 76 PRO A C 1
ATOM 628 O O . PRO A 1 76 ? -29.137 -0.876 23.045 1.00 83.19 76 PRO A O 1
ATOM 631 N N . MET A 1 77 ? -28.436 -2.995 22.794 1.00 86.38 77 MET A N 1
ATOM 632 C CA . MET A 1 77 ? -29.605 -3.633 23.398 1.00 86.38 77 MET A CA 1
ATOM 633 C C . MET A 1 77 ? -29.223 -4.192 24.763 1.00 86.38 77 MET A C 1
ATOM 635 O O . MET A 1 77 ? -28.317 -5.014 24.879 1.00 86.38 77 MET A O 1
ATOM 639 N N . VAL A 1 78 ? -29.939 -3.760 25.797 1.00 88.31 78 VAL A N 1
ATOM 640 C CA . VAL A 1 78 ? -29.854 -4.360 27.129 1.00 88.31 78 VAL A CA 1
ATOM 641 C C . VAL A 1 78 ? -30.911 -5.454 27.203 1.00 88.31 78 VAL A C 1
ATOM 643 O O . VAL A 1 78 ? -32.107 -5.167 27.203 1.00 88.31 78 VAL A O 1
ATOM 646 N N . ALA A 1 79 ? -30.474 -6.711 27.238 1.00 89.38 79 ALA A N 1
ATOM 647 C CA . ALA A 1 79 ? -31.357 -7.838 27.497 1.00 89.38 79 ALA A CA 1
ATOM 648 C C . ALA A 1 79 ? -31.528 -7.995 29.013 1.00 89.38 79 ALA A C 1
ATOM 650 O O . ALA A 1 79 ? -30.570 -8.295 29.722 1.00 89.38 79 ALA A O 1
ATOM 651 N N . VAL A 1 80 ? -32.745 -7.779 29.511 1.00 90.12 80 VAL A N 1
ATOM 652 C CA . VAL A 1 80 ? -33.105 -8.073 30.902 1.00 90.12 80 VAL A CA 1
ATOM 653 C C . VAL A 1 80 ? -33.746 -9.452 30.928 1.00 90.12 80 VAL A C 1
ATOM 655 O O . VAL A 1 80 ? -34.822 -9.645 30.363 1.00 90.12 80 VAL A O 1
ATOM 658 N N . LEU A 1 81 ? -33.075 -10.410 31.566 1.00 91.31 81 LEU A N 1
ATOM 659 C CA . LEU A 1 81 ? -33.612 -11.747 31.783 1.00 91.31 81 LEU A CA 1
ATOM 660 C C . LEU A 1 81 ? -34.078 -11.857 33.236 1.00 91.31 81 LEU A C 1
ATOM 662 O O . LEU A 1 81 ? -33.286 -11.697 34.162 1.00 91.31 81 LEU A O 1
ATOM 666 N N . LEU A 1 82 ? -35.373 -12.095 33.423 1.00 90.44 82 LEU A N 1
ATOM 667 C CA . LEU A 1 82 ? -35.992 -12.299 34.730 1.00 90.44 82 LEU A CA 1
ATOM 668 C C . LEU A 1 82 ? -36.209 -13.798 34.928 1.00 90.44 82 LEU A C 1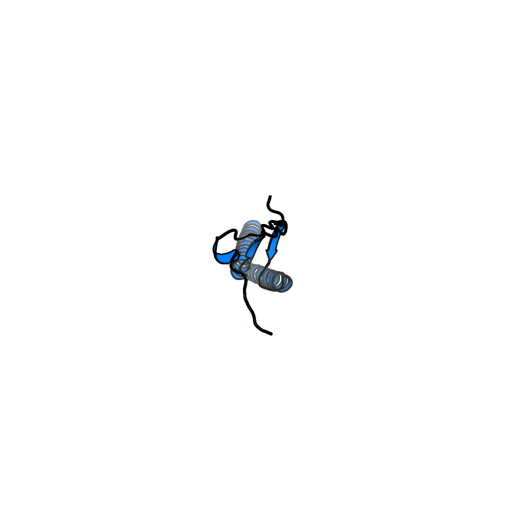
ATOM 670 O O . LEU A 1 82 ? -37.001 -14.404 34.204 1.00 90.44 82 LEU A O 1
ATOM 674 N N . ASP A 1 83 ? -35.510 -14.392 35.895 1.00 90.31 83 ASP A N 1
ATOM 675 C CA . ASP A 1 83 ? -35.767 -15.773 36.297 1.00 90.31 83 ASP A CA 1
ATOM 676 C C . ASP A 1 83 ? -36.996 -15.829 37.221 1.00 90.31 83 ASP A C 1
ATOM 678 O O . ASP A 1 83 ? -37.009 -15.244 38.303 1.00 90.31 83 ASP A O 1
ATOM 682 N N . ASN A 1 84 ? -38.035 -16.538 36.773 1.00 90.44 84 ASN A N 1
ATOM 683 C CA . ASN A 1 84 ? -39.278 -16.783 37.512 1.00 90.44 84 ASN A CA 1
ATOM 684 C C . ASN A 1 84 ? -39.340 -18.208 38.093 1.00 90.44 84 ASN A C 1
ATOM 686 O O . ASN A 1 84 ? -40.428 -18.722 38.382 1.00 90.44 84 ASN A O 1
ATOM 690 N N . SER A 1 85 ? -38.191 -18.867 38.251 1.00 91.44 85 SER A N 1
ATOM 691 C CA . SER A 1 85 ? -38.095 -20.178 38.885 1.00 91.44 85 SER A CA 1
ATOM 692 C C . SER A 1 85 ? -38.621 -20.162 40.329 1.00 91.44 85 SER A C 1
ATOM 694 O O . SER A 1 85 ? -38.589 -19.156 41.042 1.00 91.44 85 SER A O 1
ATOM 696 N N . ALA A 1 86 ? -39.144 -21.304 40.785 1.00 83.75 86 ALA A N 1
ATOM 697 C CA . ALA A 1 86 ? -39.710 -21.438 42.130 1.00 83.75 86 ALA A CA 1
ATOM 698 C C . ALA A 1 86 ? -38.670 -21.199 43.244 1.00 83.75 86 ALA A C 1
ATOM 700 O O . ALA A 1 86 ? -39.033 -20.735 44.323 1.00 83.75 86 ALA A O 1
ATOM 701 N N . SER A 1 87 ? -37.387 -21.452 42.970 1.00 83.75 87 SER A N 1
ATOM 702 C CA . SER A 1 87 ? -36.261 -21.174 43.871 1.00 83.75 87 SER A CA 1
ATOM 703 C C . SER A 1 87 ? -36.086 -19.688 44.177 1.00 83.75 87 SER A C 1
ATOM 705 O O . SER A 1 87 ? -35.715 -19.349 45.296 1.00 83.75 87 SER A O 1
ATOM 707 N N . MET A 1 88 ? -36.430 -18.795 43.243 1.00 86.75 88 MET A N 1
ATOM 708 C CA . MET A 1 88 ? -36.345 -17.345 43.468 1.00 86.75 88 MET A CA 1
ATOM 709 C C . MET A 1 88 ? -37.370 -16.831 44.489 1.00 86.75 88 MET A C 1
ATOM 711 O O . MET A 1 88 ? -37.250 -15.709 44.974 1.00 86.75 88 MET A O 1
ATOM 715 N N . LYS A 1 89 ? -38.387 -17.634 44.835 1.00 86.56 89 LYS A N 1
ATOM 716 C CA . LYS A 1 89 ? -39.422 -17.273 45.821 1.00 86.56 89 LYS A CA 1
ATOM 717 C C . LYS A 1 89 ? -39.034 -17.618 47.261 1.00 86.56 89 LYS A C 1
ATOM 719 O O . LYS A 1 89 ? -39.808 -17.346 48.180 1.00 86.56 89 LYS A O 1
ATOM 724 N N . ILE A 1 90 ? -37.872 -18.234 47.470 1.00 85.81 90 ILE A N 1
ATOM 725 C CA . ILE A 1 90 ? -37.377 -18.587 48.800 1.00 85.81 90 ILE A CA 1
ATOM 726 C C . ILE A 1 90 ? -36.868 -17.305 49.470 1.00 85.81 90 ILE A C 1
ATOM 728 O O . ILE A 1 90 ? -35.978 -16.640 48.951 1.00 85.81 90 ILE A O 1
ATOM 732 N N . ARG A 1 91 ? -37.441 -16.935 50.623 1.00 81.44 91 ARG A N 1
ATOM 733 C CA . ARG A 1 91 ? -36.946 -15.799 51.417 1.00 81.44 91 ARG A CA 1
ATOM 734 C C . ARG A 1 91 ? -35.621 -16.181 52.062 1.00 81.44 91 ARG A C 1
ATOM 736 O O . ARG A 1 91 ? -35.553 -17.156 52.806 1.00 81.44 91 ARG A O 1
ATOM 743 N N . GLU A 1 92 ? -34.592 -15.389 51.801 1.00 74.75 92 GLU A N 1
ATOM 744 C CA . GLU A 1 92 ? -33.317 -15.499 52.495 1.00 74.75 92 GLU A CA 1
ATOM 745 C C . GLU A 1 92 ? -33.480 -14.935 53.914 1.00 74.75 92 GLU A C 1
ATOM 747 O O . GLU A 1 92 ? -33.653 -13.732 54.110 1.00 74.75 92 GLU A O 1
ATOM 752 N N . ASN A 1 93 ? -33.473 -15.811 54.921 1.00 69.06 93 ASN A N 1
ATOM 753 C CA . ASN A 1 93 ? -33.398 -15.398 56.321 1.00 69.06 93 ASN A CA 1
ATOM 754 C C . ASN A 1 93 ? -31.925 -15.160 56.682 1.00 69.06 93 ASN A C 1
ATOM 756 O O . ASN A 1 93 ? -31.301 -15.970 57.366 1.00 69.06 93 ASN A O 1
ATOM 760 N N . GLY A 1 94 ? -31.366 -14.055 56.191 1.00 64.94 94 GLY A N 1
ATOM 761 C CA . GLY A 1 94 ? -30.102 -13.526 56.689 1.00 64.94 94 GLY A CA 1
ATOM 762 C C . GLY A 1 94 ? -30.335 -12.909 58.063 1.00 64.94 94 GLY A C 1
ATOM 763 O O . GLY A 1 94 ? -30.869 -11.806 58.163 1.00 64.94 94 GLY A O 1
ATOM 764 N N . ALA A 1 95 ? -29.998 -13.642 59.123 1.00 55.09 95 ALA A N 1
ATOM 765 C CA . ALA A 1 95 ? -29.881 -13.062 60.453 1.00 55.09 95 ALA A CA 1
ATOM 766 C C . ALA A 1 95 ? -28.751 -12.019 60.421 1.00 55.09 95 ALA A C 1
ATOM 768 O O . ALA A 1 95 ? -27.614 -12.359 60.091 1.00 55.09 95 ALA A O 1
ATOM 769 N N . ALA A 1 96 ? -29.110 -10.763 60.691 1.00 49.34 96 ALA A N 1
ATOM 770 C CA . ALA A 1 96 ? -28.181 -9.671 60.964 1.00 49.34 96 ALA A CA 1
ATOM 771 C C . ALA A 1 96 ? -27.636 -9.769 62.393 1.00 49.34 96 ALA A C 1
ATOM 773 O O . ALA A 1 96 ? -28.395 -10.243 63.273 1.00 49.34 96 ALA A O 1
#

Sequence (96 aa):
MIQEILLKLSWPNWLFSIAVLILAAIAYLYYFRTLPPLSAGRRGLLFLVRALSLAILFFLILEPVLRLLYRQNEKPMVAVLLDNSASMKIRENGAA

Foldseek 3Di:
DQDDWDWDFPDDPVVLVVQLVVQLVVLCVVLVDDPPDDDPVVSVVSSVVSSVVVNVVSVVVSPTDTDGDDDDDDDDDDDDDDDPDPVVVDDDPDDD

Mean predicted aligned error: 13.59 Å

Radius of gyration: 32.38 Å; Cα contacts (8 Å, |Δi|>4): 51; chains: 1; bounding box: 64×30×94 Å

Solvent-accessible surface area (backbone atoms only — not comparable to full-atom values): 6276 Å² total; per-residue (Å²): 128,86,78,48,84,49,83,46,59,82,57,66,71,65,58,54,56,52,50,50,51,52,52,44,49,51,52,50,57,62,62,69,72,54,88,73,82,66,56,70,68,60,48,51,50,54,46,50,54,50,45,51,51,52,46,51,52,51,50,56,72,48,50,69,42,77,46,79,50,82,85,80,88,76,76,94,74,84,83,83,83,82,82,83,54,75,74,74,71,61,81,82,84,76,83,128

Secondary structure (DSSP, 8-state):
---EEEEE-SS-HHHHHHHHHHHHHHHHHHHHS-SS---HHHHHHHHHHHHHHHHHHHHHHT--EEEEE----------------GGGGS------